Protein AF-F0T212-F1 (afdb_monomer_lite)

Secondary structure (DSSP, 8-state):
-HHHHHHHHHHHHHHHHHHTPPTTS---HHHHHHHHHHHHHHHHHHHHS-HHHHHHHHHHHHHHHHHHHHHHHHHHHHTTT-

pLDDT: mean 74.56, std 9.63, range [50.16, 88.62]

Foldseek 3Di:
DLVVQLVVQLVVQLVVLVVPDDPPDDDPVCCSNVVSNVVSVVVSVLVVDPPVVNVVVVVVVVVVVVVVVVVVVVVVVVVVVD

Sequence (82 aa):
MKLGIFFFYFIVLFFIFLSSRKKGKPLNLRIIIVLPALFALVLSLLSVIKLYVIYKILFVIIGAVLILFSYWQWKDKFRRWL

Organism: Syntrophobotulus glycolicus (strain DSM 8271 / FlGlyR) (NCBI:txid645991)

Radius of gyration: 17.9 Å; chains: 1; bounding box: 33×40×45 Å

Structure (mmCIF, N/CA/C/O backbone):
data_AF-F0T212-F1
#
_entry.id   AF-F0T212-F1
#
loop_
_atom_site.group_PDB
_atom_site.id
_atom_site.type_symbol
_atom_site.label_atom_id
_atom_site.label_alt_id
_atom_site.label_comp_id
_atom_site.label_asym_id
_atom_site.label_entity_id
_atom_site.label_seq_id
_atom_site.pdbx_PDB_ins_code
_atom_site.Cartn_x
_atom_site.Cartn_y
_atom_site.Cartn_z
_atom_site.occupancy
_atom_site.B_iso_or_equiv
_atom_site.auth_seq_id
_atom_site.auth_comp_id
_atom_site.auth_asym_id
_atom_site.auth_atom_id
_atom_site.pdbx_PDB_model_num
ATOM 1 N N . MET A 1 1 ? -9.892 11.094 14.759 1.00 57.94 1 MET A N 1
ATOM 2 C CA . MET A 1 1 ? -8.740 10.174 14.941 1.00 57.94 1 MET A CA 1
ATOM 3 C C . MET A 1 1 ? -8.324 9.362 13.699 1.00 57.94 1 MET A C 1
ATOM 5 O O . MET A 1 1 ? -7.220 8.844 13.720 1.00 57.94 1 MET A O 1
ATOM 9 N N . LYS A 1 2 ? -9.097 9.269 12.596 1.00 62.81 2 LYS A N 1
ATOM 10 C CA . LYS A 1 2 ? -8.692 8.473 11.405 1.00 62.81 2 LYS A CA 1
ATOM 11 C C . LYS A 1 2 ? -7.607 9.123 10.522 1.00 62.81 2 LYS A C 1
ATOM 13 O O . LYS A 1 2 ? -6.744 8.424 10.008 1.00 62.81 2 LYS A O 1
ATOM 18 N N . LEU A 1 3 ? -7.607 10.453 10.394 1.00 72.38 3 LEU A N 1
ATOM 19 C CA . LEU A 1 3 ? -6.613 11.180 9.585 1.00 72.38 3 LEU A CA 1
ATOM 20 C C . LEU A 1 3 ? -5.191 11.112 10.168 1.00 72.38 3 LEU A C 1
ATOM 22 O O . LEU A 1 3 ? -4.233 11.047 9.409 1.00 72.38 3 LEU A O 1
ATOM 26 N N . GLY A 1 4 ? -5.041 11.069 11.497 1.00 78.81 4 GLY A N 1
ATOM 27 C CA . GLY A 1 4 ? -3.720 11.004 12.140 1.00 78.81 4 GLY A CA 1
ATOM 28 C C . GLY A 1 4 ? -2.936 9.742 11.772 1.00 78.81 4 GLY A C 1
ATOM 29 O O . GLY A 1 4 ? -1.742 9.811 11.503 1.00 78.81 4 GLY A O 1
ATOM 30 N N . ILE A 1 5 ? -3.629 8.606 11.668 1.00 79.50 5 ILE A N 1
ATOM 31 C CA . ILE A 1 5 ? -3.045 7.321 11.257 1.00 79.50 5 ILE A CA 1
ATOM 32 C C . ILE A 1 5 ? -2.568 7.380 9.800 1.00 79.50 5 ILE A C 1
ATOM 34 O O . ILE A 1 5 ? -1.477 6.911 9.485 1.00 79.50 5 ILE A O 1
ATOM 38 N N . PHE A 1 6 ? -3.347 8.011 8.916 1.00 83.12 6 PHE A N 1
ATOM 39 C CA . PHE A 1 6 ? -2.940 8.234 7.529 1.00 83.12 6 PHE A CA 1
ATOM 40 C C . PHE A 1 6 ? -1.668 9.088 7.438 1.00 83.12 6 PHE A C 1
ATOM 42 O O . PHE A 1 6 ? -0.706 8.674 6.794 1.00 83.12 6 PHE A O 1
ATOM 49 N N . PHE A 1 7 ? -1.632 10.244 8.113 1.00 85.19 7 PHE A N 1
ATOM 50 C CA . PHE A 1 7 ? -0.462 11.129 8.090 1.00 85.19 7 PHE A CA 1
ATOM 51 C C . PHE A 1 7 ? 0.783 10.470 8.691 1.00 85.19 7 PHE A C 1
ATOM 53 O O . PHE A 1 7 ? 1.876 10.644 8.155 1.00 85.19 7 PHE A O 1
ATOM 60 N N . PHE A 1 8 ? 0.621 9.667 9.746 1.00 86.06 8 PHE A N 1
ATOM 61 C CA . PHE A 1 8 ? 1.711 8.894 10.335 1.00 86.06 8 PHE A CA 1
ATOM 62 C C . PHE A 1 8 ? 2.335 7.930 9.316 1.00 86.06 8 PHE A C 1
ATOM 64 O O . PHE A 1 8 ? 3.535 8.003 9.050 1.00 86.06 8 PHE A O 1
ATOM 71 N N . TYR A 1 9 ? 1.520 7.076 8.685 1.00 81.69 9 TYR A N 1
ATOM 72 C CA . TYR A 1 9 ? 2.019 6.145 7.670 1.00 81.69 9 TYR A CA 1
ATOM 73 C C . TYR A 1 9 ? 2.586 6.870 6.447 1.00 81.69 9 TYR A C 1
ATOM 75 O O . TYR A 1 9 ? 3.601 6.438 5.905 1.00 81.69 9 TYR A O 1
ATOM 83 N N . PHE A 1 10 ? 1.978 7.986 6.040 1.00 87.69 10 PHE A N 1
ATOM 84 C CA . PHE A 1 10 ? 2.451 8.790 4.918 1.00 87.69 10 PHE A CA 1
ATOM 85 C C . PHE A 1 10 ? 3.851 9.355 5.161 1.00 87.69 10 PHE A C 1
ATOM 87 O O . PHE A 1 10 ? 4.718 9.181 4.311 1.00 87.69 10 PHE A O 1
ATOM 94 N N . ILE A 1 11 ? 4.099 9.972 6.321 1.00 88.62 11 ILE A N 1
ATOM 95 C CA . ILE A 1 11 ? 5.409 10.547 6.661 1.00 88.62 11 ILE A CA 1
ATOM 96 C C . ILE A 1 11 ? 6.483 9.456 6.707 1.00 88.62 11 ILE A C 1
ATOM 98 O O . ILE A 1 11 ? 7.543 9.614 6.102 1.00 88.62 11 ILE A O 1
ATOM 102 N N . VAL A 1 12 ? 6.198 8.330 7.369 1.00 87.12 12 VAL A N 1
ATOM 103 C CA . VAL A 1 12 ? 7.137 7.202 7.463 1.00 87.12 12 VAL A CA 1
ATOM 104 C C . VAL A 1 12 ? 7.491 6.674 6.071 1.00 87.12 12 VAL A C 1
ATOM 106 O O . VAL A 1 12 ? 8.667 6.562 5.725 1.00 87.12 12 VAL A O 1
ATOM 109 N N . LEU A 1 13 ? 6.484 6.402 5.237 1.00 84.94 13 LEU A N 1
ATOM 110 C CA . LEU A 1 13 ? 6.693 5.900 3.879 1.00 84.94 13 LEU A CA 1
ATOM 111 C C . LEU A 1 13 ? 7.385 6.920 2.977 1.00 84.94 13 LEU A C 1
ATOM 113 O O . LEU A 1 13 ? 8.213 6.532 2.156 1.00 84.94 13 LEU A O 1
ATOM 117 N N . PHE A 1 14 ? 7.081 8.207 3.134 1.00 87.44 14 PHE A N 1
ATOM 118 C CA . PHE A 1 14 ? 7.720 9.278 2.382 1.00 87.44 14 PHE A CA 1
ATOM 119 C C . PHE A 1 14 ? 9.227 9.311 2.648 1.00 87.44 14 PHE A C 1
ATOM 121 O O . PHE A 1 14 ? 10.012 9.300 1.701 1.00 87.44 14 PHE A O 1
ATOM 128 N N . PHE A 1 15 ? 9.646 9.246 3.917 1.00 86.06 15 PHE A N 1
ATOM 129 C CA . PHE A 1 15 ? 11.065 9.177 4.276 1.00 86.06 15 PHE A CA 1
ATOM 130 C C . PHE A 1 15 ? 11.745 7.903 3.763 1.00 86.06 15 PHE A C 1
ATOM 132 O O . PHE A 1 15 ? 12.861 7.973 3.246 1.00 86.06 15 PHE A O 1
ATOM 139 N N . ILE A 1 16 ? 11.075 6.750 3.842 1.00 82.31 16 ILE A N 1
ATOM 140 C CA . ILE A 1 16 ? 11.602 5.482 3.315 1.00 82.31 16 ILE A CA 1
ATOM 141 C C . ILE A 1 16 ? 11.815 5.571 1.798 1.00 82.31 16 ILE A C 1
ATOM 143 O O . ILE A 1 16 ? 12.880 5.202 1.305 1.00 82.31 16 ILE A O 1
ATOM 147 N N . PHE A 1 17 ? 10.843 6.100 1.053 1.00 80.31 17 PHE A N 1
ATOM 148 C CA . PHE A 1 17 ? 10.950 6.273 -0.399 1.00 80.31 17 PHE A CA 1
ATOM 149 C C . PHE A 1 17 ? 12.009 7.302 -0.797 1.00 80.31 17 PHE A C 1
ATOM 151 O O . PHE A 1 17 ? 12.695 7.122 -1.806 1.00 80.31 17 PHE A O 1
ATOM 158 N N . LEU A 1 18 ? 12.168 8.360 -0.001 1.00 79.38 18 LEU A N 1
ATOM 159 C CA . LEU A 1 18 ? 13.210 9.359 -0.203 1.00 79.38 18 LEU A CA 1
ATOM 160 C C . LEU A 1 18 ? 14.609 8.766 0.039 1.00 79.38 18 LEU A C 1
ATOM 162 O O . LEU A 1 18 ? 15.529 9.044 -0.728 1.00 79.38 18 LEU A O 1
ATOM 166 N N . SER A 1 19 ? 14.749 7.908 1.055 1.00 78.94 19 SER A N 1
ATOM 167 C CA . SER A 1 19 ? 16.004 7.239 1.428 1.00 78.94 19 SER A CA 1
ATOM 168 C C . SER A 1 19 ? 16.382 6.085 0.485 1.00 78.94 19 SER A C 1
ATOM 170 O O . SER A 1 19 ? 17.541 5.935 0.110 1.00 78.94 19 SER A O 1
ATOM 172 N N . SER A 1 20 ? 15.401 5.314 -0.003 1.00 74.06 20 SER A N 1
ATOM 173 C CA . SER A 1 20 ? 15.591 4.183 -0.936 1.00 74.06 20 SER A CA 1
ATOM 174 C C . SER A 1 20 ? 16.004 4.612 -2.360 1.00 74.06 20 SER A C 1
ATOM 176 O O . SER A 1 20 ? 16.204 3.803 -3.272 1.00 74.06 20 SER A O 1
ATOM 178 N N . ARG A 1 21 ? 16.146 5.917 -2.586 1.00 70.75 21 ARG A N 1
ATOM 179 C CA . ARG A 1 21 ? 16.424 6.502 -3.890 1.00 70.75 21 ARG A CA 1
ATOM 180 C C . ARG A 1 21 ? 17.850 6.191 -4.357 1.00 70.75 21 ARG A C 1
ATOM 182 O O . ARG A 1 21 ? 18.832 6.596 -3.740 1.00 70.75 21 ARG A O 1
ATOM 189 N N . LYS A 1 22 ? 17.984 5.562 -5.530 1.00 67.31 22 LYS A N 1
ATOM 190 C CA . LYS A 1 22 ? 19.286 5.421 -6.205 1.00 67.31 22 LYS A CA 1
ATOM 191 C C . LYS A 1 22 ? 19.769 6.790 -6.704 1.00 67.31 22 LYS A C 1
ATOM 193 O O . LYS A 1 22 ? 19.106 7.419 -7.534 1.00 67.31 22 LYS A O 1
ATOM 198 N N . LYS A 1 23 ? 20.921 7.247 -6.201 1.00 59.53 23 LYS A N 1
ATOM 199 C CA . LYS A 1 23 ? 21.591 8.481 -6.651 1.00 59.53 23 LYS A CA 1
ATOM 200 C C . LYS A 1 23 ? 21.940 8.346 -8.145 1.00 59.53 23 LYS A C 1
ATOM 202 O O . LYS A 1 23 ? 22.548 7.355 -8.531 1.00 59.53 23 LYS A O 1
ATOM 207 N N . GLY A 1 24 ? 21.504 9.299 -8.979 1.00 64.12 24 GLY A N 1
ATOM 208 C CA . GLY A 1 24 ? 21.822 9.350 -10.419 1.00 64.12 24 GLY A CA 1
ATOM 209 C C . GLY A 1 24 ? 20.647 9.219 -11.403 1.00 64.12 24 GLY A C 1
ATOM 210 O O . GLY A 1 24 ? 20.860 9.375 -12.600 1.00 64.12 24 GLY A O 1
ATOM 211 N N . LYS A 1 25 ? 19.406 8.966 -10.950 1.00 66.94 25 LYS A N 1
ATOM 212 C CA . LYS A 1 25 ? 18.213 8.953 -11.830 1.00 66.94 25 LYS A CA 1
ATOM 213 C C . LYS A 1 25 ? 17.379 10.241 -11.722 1.00 66.94 25 LYS A C 1
ATOM 215 O O . LYS A 1 25 ? 17.238 10.770 -10.609 1.00 66.94 25 LYS A O 1
ATOM 220 N N . PRO A 1 26 ? 16.778 10.716 -12.837 1.00 68.19 26 PRO A N 1
ATOM 221 C CA . PRO A 1 26 ? 15.977 11.937 -12.861 1.00 68.19 26 PRO A CA 1
ATOM 222 C C . PRO A 1 26 ? 14.843 11.892 -11.834 1.00 68.19 26 PRO A C 1
ATOM 224 O O . PRO A 1 26 ? 14.265 10.841 -11.528 1.00 68.19 26 PRO A O 1
ATOM 227 N N . LEU A 1 27 ? 14.582 13.048 -11.226 1.00 66.06 27 LEU A N 1
ATOM 228 C CA . LEU A 1 27 ? 13.729 13.159 -10.054 1.00 66.06 27 LEU A CA 1
ATOM 229 C C . LEU A 1 27 ? 12.258 13.228 -10.444 1.00 66.06 27 LEU A C 1
ATOM 231 O O . LEU A 1 27 ? 11.710 14.301 -10.656 1.00 66.06 27 LEU A O 1
ATOM 235 N N . ASN A 1 28 ? 11.602 12.068 -10.535 1.00 75.06 28 ASN A N 1
ATOM 236 C CA . ASN A 1 28 ? 10.162 12.034 -10.760 1.00 75.06 28 ASN A CA 1
ATOM 237 C C . ASN A 1 28 ? 9.416 12.286 -9.437 1.00 75.06 28 ASN A C 1
ATOM 239 O O . ASN A 1 28 ? 9.015 11.353 -8.739 1.00 75.06 28 ASN A O 1
ATOM 243 N N . LEU A 1 29 ? 9.280 13.569 -9.083 1.00 74.56 29 LEU A N 1
ATOM 244 C CA . LEU A 1 29 ? 8.612 14.060 -7.868 1.00 74.56 29 LEU A CA 1
ATOM 245 C C . LEU A 1 29 ? 7.207 13.474 -7.695 1.00 74.56 29 LEU A C 1
ATOM 247 O O . LEU A 1 29 ? 6.819 13.127 -6.581 1.00 74.56 29 LEU A O 1
ATOM 251 N N . ARG A 1 30 ? 6.473 13.287 -8.802 1.00 76.31 30 ARG A N 1
ATOM 252 C CA . ARG A 1 30 ? 5.149 12.652 -8.783 1.00 76.31 30 ARG A CA 1
ATOM 253 C C . ARG A 1 30 ? 5.202 11.259 -8.172 1.00 76.31 30 ARG A C 1
ATOM 255 O O . ARG A 1 30 ? 4.390 10.955 -7.315 1.00 76.31 30 ARG A O 1
ATOM 262 N N . ILE A 1 31 ? 6.168 10.429 -8.556 1.00 76.50 31 ILE A N 1
ATOM 263 C CA . ILE A 1 31 ? 6.268 9.049 -8.058 1.00 76.50 31 ILE A CA 1
ATOM 264 C C . ILE A 1 31 ? 6.613 9.028 -6.565 1.00 76.50 31 ILE A C 1
ATOM 266 O O . ILE A 1 31 ? 6.045 8.234 -5.825 1.00 76.50 31 ILE A O 1
ATOM 270 N N . ILE A 1 32 ? 7.489 9.928 -6.113 1.00 79.19 32 ILE A N 1
ATOM 271 C CA . ILE A 1 32 ? 7.933 10.011 -4.710 1.00 79.19 32 ILE A CA 1
ATOM 272 C C . ILE A 1 32 ? 6.807 10.445 -3.771 1.00 79.19 32 ILE A C 1
ATOM 274 O O . ILE A 1 32 ? 6.845 10.115 -2.597 1.00 79.19 32 ILE A O 1
ATOM 278 N N . ILE A 1 33 ? 5.802 11.161 -4.269 1.00 80.38 33 ILE A N 1
ATOM 279 C CA . ILE A 1 33 ? 4.668 11.611 -3.455 1.00 80.38 33 ILE A CA 1
ATOM 280 C C . ILE A 1 33 ? 3.486 10.649 -3.606 1.00 80.38 33 ILE A C 1
ATOM 282 O O . ILE A 1 33 ? 2.870 10.257 -2.616 1.00 80.38 33 ILE A O 1
ATOM 286 N N . VAL A 1 34 ? 3.193 10.221 -4.837 1.00 82.06 34 VAL A N 1
ATOM 287 C CA . VAL A 1 34 ? 2.026 9.390 -5.152 1.00 82.06 34 VAL A CA 1
ATOM 288 C C . VAL A 1 34 ? 2.165 7.979 -4.585 1.00 82.06 34 VAL A C 1
ATOM 290 O O . VAL A 1 34 ? 1.191 7.485 -4.028 1.00 82.06 34 VAL A O 1
ATOM 293 N N . LEU A 1 35 ? 3.340 7.334 -4.661 1.00 80.38 35 LEU A N 1
ATOM 294 C CA . LEU A 1 35 ? 3.505 5.977 -4.111 1.00 80.38 35 LEU A CA 1
ATOM 295 C C . LEU A 1 35 ? 3.324 5.942 -2.587 1.00 80.38 35 LEU A C 1
ATOM 297 O O . LEU A 1 35 ? 2.510 5.142 -2.122 1.00 80.38 35 LEU A O 1
ATOM 301 N N . PRO A 1 36 ? 4.003 6.800 -1.801 1.00 84.88 36 PRO A N 1
ATOM 302 C CA . PRO A 1 36 ? 3.782 6.858 -0.360 1.00 84.88 36 PRO A CA 1
ATOM 303 C C . PRO A 1 36 ? 2.345 7.217 0.007 1.00 84.88 36 PRO A C 1
ATOM 305 O O . PRO A 1 36 ? 1.801 6.618 0.931 1.00 84.88 36 PRO A O 1
ATOM 308 N N . ALA A 1 37 ? 1.707 8.132 -0.733 1.00 84.12 37 ALA A N 1
ATOM 309 C CA . ALA A 1 37 ? 0.306 8.488 -0.518 1.00 84.12 37 ALA A CA 1
ATOM 310 C C . ALA A 1 37 ? -0.620 7.285 -0.725 1.00 84.12 37 ALA A C 1
ATOM 312 O O . ALA A 1 37 ? -1.447 7.012 0.139 1.00 84.12 37 ALA A O 1
ATOM 313 N N . LEU A 1 38 ? -0.449 6.536 -1.819 1.00 83.00 38 LEU A N 1
ATOM 314 C CA . LEU A 1 38 ? -1.239 5.339 -2.124 1.00 83.00 38 LEU A CA 1
ATOM 315 C C . LEU A 1 38 ? -1.057 4.249 -1.063 1.00 83.00 38 LEU A C 1
ATOM 317 O O . LEU A 1 38 ? -2.041 3.702 -0.568 1.00 83.00 38 LEU A O 1
ATOM 321 N N . PHE A 1 39 ? 0.188 3.968 -0.671 1.00 78.31 39 PHE A N 1
ATOM 322 C CA . PHE A 1 39 ? 0.482 2.967 0.355 1.00 78.31 39 PHE A CA 1
ATOM 323 C C . PHE A 1 39 ? -0.061 3.361 1.732 1.00 78.31 39 PHE A C 1
ATOM 325 O O . PHE A 1 39 ? -0.654 2.526 2.414 1.00 78.31 39 PHE A O 1
ATOM 332 N N . ALA A 1 40 ? 0.090 4.626 2.130 1.00 82.81 40 AL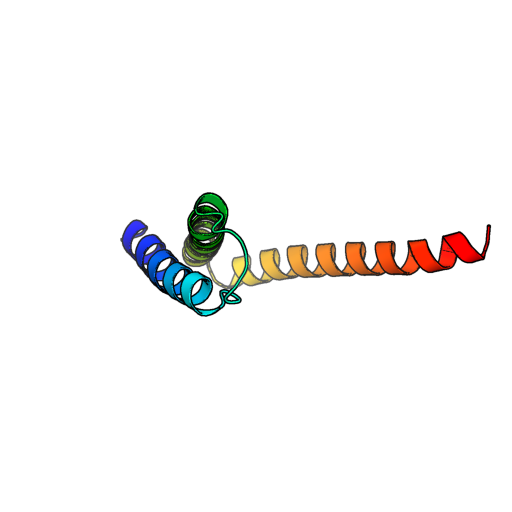A A N 1
ATOM 333 C CA . ALA A 1 40 ? -0.466 5.137 3.377 1.00 82.81 4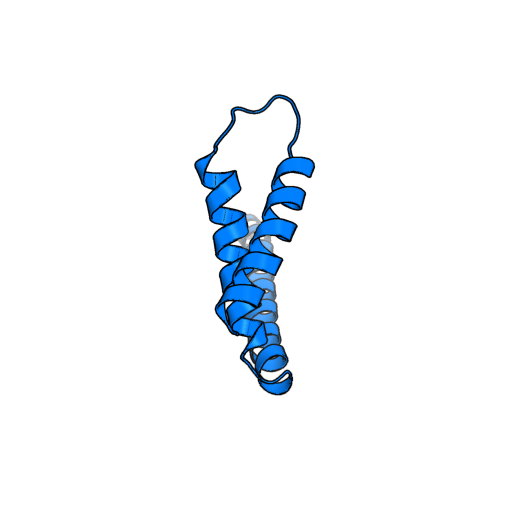0 ALA A CA 1
ATOM 334 C C . ALA A 1 40 ? -1.998 5.080 3.384 1.00 82.81 40 ALA A C 1
ATOM 336 O O . ALA A 1 40 ? -2.595 4.756 4.409 1.00 82.81 40 ALA A O 1
ATOM 337 N N . LEU A 1 41 ? -2.639 5.327 2.236 1.00 81.56 41 LEU A N 1
ATOM 338 C CA . LEU A 1 41 ? -4.087 5.198 2.079 1.00 81.56 41 LEU A CA 1
ATOM 339 C C . LEU A 1 41 ? -4.530 3.753 2.314 1.00 81.56 41 LEU A C 1
ATOM 341 O O . LEU A 1 41 ? -5.393 3.515 3.159 1.00 81.56 41 LEU A O 1
ATOM 345 N N . VAL A 1 42 ? -3.881 2.793 1.650 1.00 79.88 42 VAL A N 1
ATOM 346 C CA . VAL A 1 42 ? -4.158 1.358 1.814 1.00 79.88 42 VAL A CA 1
ATOM 347 C C . VAL A 1 42 ? -3.946 0.921 3.266 1.00 79.88 42 VAL A C 1
ATOM 349 O O . VAL A 1 42 ? -4.838 0.313 3.851 1.00 79.88 42 VAL A O 1
ATOM 352 N N . LEU A 1 43 ? -2.822 1.286 3.887 1.00 79.88 43 LEU A N 1
ATOM 353 C CA . LEU A 1 43 ? -2.535 0.965 5.291 1.00 79.88 43 LEU A CA 1
ATOM 354 C C . LEU A 1 43 ? -3.549 1.592 6.254 1.00 79.88 43 LEU A C 1
ATOM 356 O O . LEU A 1 43 ? -3.994 0.935 7.194 1.00 79.88 43 LEU A O 1
ATOM 360 N N . SER A 1 44 ? -3.956 2.839 6.011 1.00 75.75 44 SER A N 1
ATOM 361 C CA . SER A 1 44 ? -4.957 3.515 6.841 1.00 75.75 44 SER A CA 1
ATOM 362 C C . SER A 1 44 ? -6.338 2.865 6.720 1.00 75.75 44 SER A C 1
ATOM 364 O O . SER A 1 44 ? -7.040 2.732 7.721 1.00 75.75 44 SER A O 1
ATOM 366 N N . LEU A 1 45 ? -6.708 2.399 5.522 1.00 73.00 45 LEU A N 1
ATOM 367 C CA . LEU A 1 45 ? -7.943 1.654 5.287 1.00 73.00 45 LEU A CA 1
ATOM 368 C C . LEU A 1 45 ? -7.894 0.291 5.979 1.00 73.00 45 LEU A C 1
ATOM 370 O O . LEU A 1 45 ? -8.858 -0.081 6.647 1.00 73.00 45 LEU A O 1
ATOM 374 N N . LEU A 1 46 ? -6.758 -0.411 5.899 1.00 69.38 46 LEU A N 1
ATOM 375 C CA . LEU A 1 46 ? -6.538 -1.650 6.645 1.00 69.38 46 LEU A CA 1
ATOM 376 C C . LEU A 1 46 ? -6.653 -1.417 8.156 1.00 69.38 46 LEU A C 1
ATOM 378 O O . LEU A 1 46 ? -7.279 -2.219 8.833 1.00 69.38 46 LEU A O 1
ATOM 382 N N . SER A 1 47 ? -6.138 -0.306 8.688 1.00 68.88 47 SER A N 1
ATOM 383 C CA . SER A 1 47 ? -6.191 -0.009 10.127 1.00 68.88 47 SER A CA 1
ATOM 384 C C . SER A 1 47 ? -7.614 0.136 10.688 1.00 68.88 47 SER A C 1
ATOM 386 O O . SER A 1 47 ? -7.809 -0.063 11.88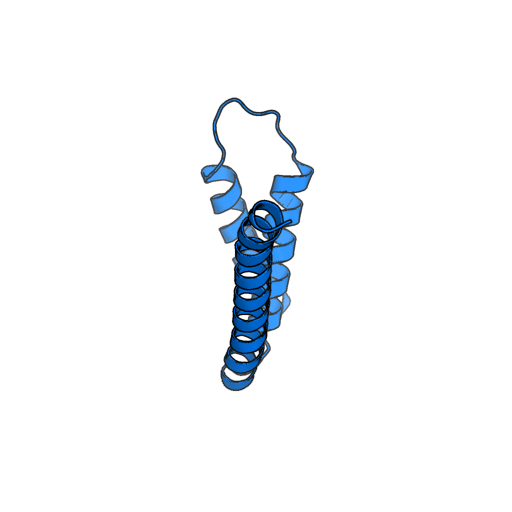6 1.00 68.88 47 SER A O 1
ATOM 388 N N . VAL A 1 48 ? -8.606 0.483 9.861 1.00 65.75 48 VAL A N 1
ATOM 389 C CA . VAL A 1 48 ? -10.017 0.597 10.282 1.00 65.75 48 VAL A CA 1
ATOM 390 C C . VAL A 1 48 ? -10.709 -0.771 10.320 1.00 65.75 48 VAL A C 1
ATOM 392 O O . VAL A 1 48 ? -11.726 -0.953 10.991 1.00 65.75 48 VAL A O 1
ATOM 395 N N . ILE A 1 49 ? -10.162 -1.746 9.604 1.00 64.44 49 ILE A N 1
ATOM 396 C CA . ILE A 1 49 ? -10.749 -3.061 9.414 1.00 64.44 49 ILE A CA 1
ATOM 397 C C . ILE A 1 49 ? -10.264 -3.980 10.548 1.00 64.44 49 ILE A C 1
ATOM 399 O O . ILE A 1 49 ? -9.067 -4.116 10.782 1.00 64.44 49 ILE A O 1
ATOM 403 N N . LYS A 1 50 ? -11.185 -4.634 11.277 1.00 64.00 50 LYS A N 1
ATOM 404 C CA . LYS A 1 50 ? -10.821 -5.637 12.303 1.00 64.00 50 LYS A CA 1
ATOM 405 C C . LYS A 1 50 ? -9.860 -6.666 11.690 1.00 64.00 50 LYS A C 1
ATOM 407 O O . LYS A 1 50 ? -10.133 -7.151 10.594 1.00 64.00 50 LYS A O 1
ATOM 412 N N . LEU A 1 51 ? -8.794 -7.041 12.411 1.00 62.78 51 LEU A N 1
ATOM 413 C CA . LEU A 1 51 ? -7.734 -7.971 11.965 1.00 62.78 51 LEU A CA 1
ATOM 414 C C . LEU A 1 51 ? -8.263 -9.186 11.181 1.00 62.78 51 LEU A C 1
ATOM 416 O O . LEU A 1 51 ? -7.717 -9.542 10.143 1.00 62.78 51 LEU A O 1
ATOM 420 N N . TYR A 1 52 ? -9.391 -9.757 11.610 1.00 61.47 52 TYR A N 1
ATOM 421 C CA . TYR A 1 52 ? -10.070 -10.868 10.932 1.00 61.47 52 TYR A CA 1
ATOM 422 C C . TYR A 1 52 ? -10.407 -10.626 9.451 1.00 61.47 52 TYR A C 1
ATOM 424 O O . TYR A 1 52 ? -10.353 -11.547 8.640 1.00 61.47 52 TYR A O 1
ATOM 432 N N . VAL A 1 53 ? -10.772 -9.401 9.085 1.00 64.94 53 VAL A N 1
ATOM 433 C CA . VAL A 1 53 ? -11.110 -9.024 7.708 1.00 64.94 53 VAL A CA 1
ATOM 434 C C . VAL A 1 53 ? -9.849 -8.611 6.937 1.00 64.94 53 VAL A C 1
ATOM 436 O O . VAL A 1 53 ? -9.762 -8.908 5.747 1.00 64.94 53 VAL A O 1
ATOM 439 N N . ILE A 1 54 ? -8.828 -8.051 7.608 1.00 70.62 54 ILE A N 1
ATOM 440 C CA . ILE A 1 54 ? -7.501 -7.808 7.007 1.00 70.62 54 ILE A CA 1
ATOM 441 C C . ILE A 1 54 ? -6.903 -9.116 6.490 1.00 70.62 54 ILE A C 1
ATOM 443 O O . ILE A 1 54 ? -6.502 -9.169 5.332 1.00 70.62 54 ILE A O 1
ATOM 447 N N . TYR A 1 55 ? -6.885 -10.179 7.303 1.00 69.25 55 TYR A N 1
ATOM 448 C CA . TYR A 1 55 ? -6.331 -11.471 6.882 1.00 69.25 55 TYR A CA 1
ATOM 449 C C . TYR A 1 55 ? -7.068 -12.052 5.673 1.00 69.25 55 TYR A C 1
ATOM 451 O O . TYR A 1 55 ? -6.421 -12.567 4.766 1.00 69.25 55 TYR A O 1
ATOM 459 N N . LYS A 1 56 ? -8.400 -11.912 5.609 1.00 71.12 56 LYS A N 1
ATOM 460 C CA . LYS A 1 56 ? -9.190 -12.351 4.446 1.00 71.12 56 LYS A CA 1
ATOM 461 C C . LYS A 1 56 ? -8.818 -11.580 3.179 1.00 71.12 56 LYS A C 1
ATOM 463 O O . LYS A 1 56 ? -8.620 -12.193 2.136 1.00 71.12 56 LYS A O 1
ATOM 468 N N . ILE A 1 57 ? -8.683 -10.257 3.266 1.00 80.12 57 ILE A N 1
ATOM 469 C CA . ILE A 1 57 ? -8.308 -9.414 2.120 1.00 80.12 57 ILE A CA 1
ATOM 470 C C . ILE A 1 57 ? -6.866 -9.701 1.682 1.00 80.12 57 ILE A C 1
ATOM 472 O O . ILE A 1 57 ? -6.615 -9.874 0.491 1.00 80.12 57 ILE A O 1
ATOM 476 N N . LEU A 1 58 ? -5.927 -9.811 2.629 1.00 78.69 58 LEU A N 1
ATOM 477 C CA . LEU A 1 58 ? -4.533 -10.154 2.333 1.00 78.69 58 LEU A CA 1
ATOM 478 C C . LEU A 1 58 ? -4.432 -11.513 1.642 1.00 78.69 58 LEU A C 1
ATOM 480 O O . LEU A 1 58 ? -3.709 -11.644 0.661 1.00 78.69 58 LEU A O 1
ATOM 484 N N . PHE A 1 59 ? -5.178 -12.505 2.130 1.00 77.06 59 PHE A N 1
ATOM 485 C CA . PHE A 1 59 ? -5.208 -13.843 1.551 1.00 77.06 59 PHE A CA 1
ATOM 486 C C . PHE A 1 59 ? -5.684 -13.818 0.094 1.00 77.06 59 PHE A C 1
ATOM 488 O O . PHE A 1 59 ? -5.064 -14.439 -0.766 1.00 77.06 59 PHE A O 1
ATOM 495 N N . VAL A 1 60 ? -6.728 -13.037 -0.208 1.00 82.19 60 VAL A N 1
ATOM 496 C CA . VAL A 1 60 ? -7.232 -12.864 -1.579 1.00 82.19 60 VAL A CA 1
ATOM 497 C C . VAL A 1 60 ? -6.206 -12.161 -2.473 1.00 82.19 60 VAL A C 1
ATOM 499 O O . VAL A 1 60 ? -5.963 -12.618 -3.587 1.00 82.19 60 VAL A O 1
ATOM 502 N N . ILE A 1 61 ? -5.566 -11.089 -1.995 1.00 85.50 61 ILE A N 1
ATOM 503 C CA . ILE A 1 61 ? -4.560 -10.345 -2.772 1.00 85.50 61 ILE A CA 1
ATOM 504 C C . ILE A 1 61 ? -3.331 -11.218 -3.045 1.00 85.50 61 ILE A C 1
ATOM 506 O O . ILE A 1 61 ? -2.876 -11.298 -4.183 1.00 85.50 61 ILE A O 1
ATOM 510 N N . ILE A 1 62 ? -2.807 -11.897 -2.023 1.00 83.25 62 ILE A N 1
ATOM 511 C CA . ILE A 1 62 ? -1.648 -12.787 -2.157 1.00 83.25 62 ILE A CA 1
ATOM 512 C C . ILE A 1 62 ? -1.988 -13.955 -3.086 1.00 83.25 62 ILE A C 1
ATOM 514 O O . ILE A 1 62 ? -1.205 -14.257 -3.983 1.00 83.25 62 ILE A O 1
ATOM 518 N N . GLY A 1 63 ? -3.169 -14.561 -2.932 1.00 86.81 63 GLY A N 1
ATOM 519 C CA . GLY A 1 63 ? -3.654 -15.607 -3.829 1.00 86.81 63 GLY A CA 1
ATOM 520 C C . GLY A 1 63 ? -3.732 -15.133 -5.281 1.00 86.81 63 GLY A C 1
ATOM 521 O O . GLY A 1 63 ? -3.214 -15.800 -6.172 1.00 86.81 63 GLY A O 1
ATOM 522 N N . ALA A 1 64 ? -4.290 -13.945 -5.525 1.00 85.31 64 ALA A N 1
ATOM 523 C CA . ALA A 1 64 ? -4.371 -13.366 -6.864 1.00 85.31 64 ALA A CA 1
ATOM 524 C C . ALA A 1 64 ? -2.984 -13.091 -7.468 1.00 85.31 64 ALA A C 1
ATOM 526 O O 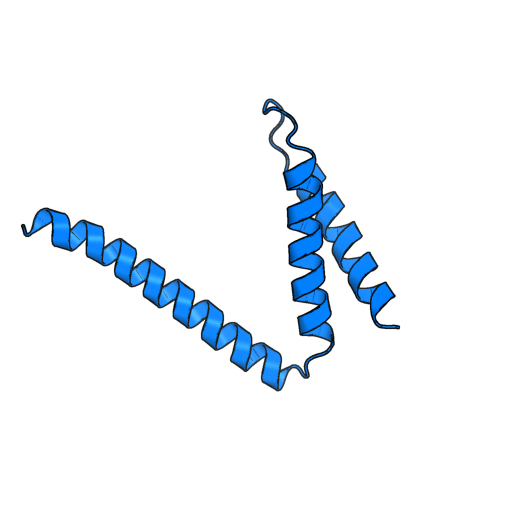. ALA A 1 64 ? -2.750 -13.404 -8.634 1.00 85.31 64 ALA A O 1
ATOM 527 N N . VAL A 1 65 ? -2.045 -12.558 -6.678 1.00 88.50 65 VAL A N 1
ATOM 528 C CA . VAL A 1 65 ? -0.663 -12.315 -7.119 1.00 88.50 65 VAL A CA 1
ATOM 529 C C . VAL A 1 65 ? 0.048 -13.627 -7.443 1.00 88.50 65 VAL A C 1
ATOM 531 O O . VAL A 1 65 ? 0.707 -13.705 -8.476 1.00 88.50 65 VAL A O 1
ATOM 534 N N . LEU A 1 66 ? -0.110 -14.664 -6.613 1.00 83.94 66 LEU A N 1
ATOM 535 C CA . LEU A 1 66 ? 0.464 -15.990 -6.856 1.00 83.94 66 LEU A CA 1
ATOM 536 C C . LEU A 1 66 ? -0.095 -16.621 -8.133 1.00 83.94 66 LEU A C 1
ATOM 538 O O . LEU A 1 66 ? 0.673 -17.149 -8.932 1.00 83.94 66 LEU A O 1
ATOM 542 N N . ILE A 1 67 ? -1.406 -16.518 -8.360 1.00 85.12 67 ILE A N 1
ATOM 543 C CA . ILE A 1 67 ? -2.049 -17.000 -9.588 1.00 85.12 67 ILE A CA 1
ATOM 544 C C . ILE A 1 67 ? -1.523 -16.232 -10.803 1.00 85.12 67 ILE A C 1
ATOM 546 O O . ILE A 1 67 ? -1.161 -16.856 -11.798 1.00 85.12 67 ILE A O 1
ATOM 550 N N . LEU A 1 68 ? -1.415 -14.900 -10.726 1.00 80.69 68 LEU A N 1
ATOM 551 C CA . LEU A 1 68 ? -0.842 -14.095 -11.808 1.00 80.69 68 LEU A CA 1
ATOM 552 C C . LEU A 1 68 ? 0.609 -14.480 -12.096 1.00 80.69 68 LEU A C 1
ATOM 554 O O . LEU A 1 68 ? 0.964 -14.655 -13.258 1.00 80.69 68 LEU A O 1
ATOM 558 N N . PHE A 1 69 ? 1.439 -14.628 -11.061 1.00 73.31 69 PHE A N 1
ATOM 559 C CA . PHE A 1 69 ? 2.833 -15.046 -11.204 1.00 73.31 69 PHE A CA 1
ATOM 560 C C . PHE A 1 69 ? 2.939 -16.438 -11.818 1.00 73.31 69 PHE A C 1
ATOM 562 O O . PHE A 1 69 ? 3.741 -16.643 -12.725 1.00 73.31 69 PHE A O 1
ATOM 569 N N . SER A 1 70 ? 2.105 -17.373 -11.365 1.00 78.75 70 SER A N 1
ATOM 570 C CA . SER A 1 70 ? 2.055 -18.733 -11.895 1.00 78.75 70 SER A CA 1
ATOM 571 C C . SER A 1 70 ? 1.624 -18.734 -13.365 1.00 78.75 70 SER A C 1
ATOM 573 O O . SER A 1 70 ? 2.268 -19.369 -14.196 1.00 78.75 70 SER A O 1
ATOM 575 N N . TYR A 1 71 ? 0.626 -17.923 -13.727 1.00 77.69 71 TYR A N 1
ATOM 576 C CA . TYR A 1 71 ? 0.196 -17.733 -15.113 1.00 77.69 71 TYR A CA 1
ATOM 577 C C . TYR A 1 71 ? 1.287 -17.090 -15.982 1.00 77.69 71 TYR A C 1
ATOM 579 O O . TYR A 1 71 ? 1.480 -17.475 -17.135 1.00 77.69 71 TYR A O 1
ATOM 587 N N . TRP A 1 72 ? 2.044 -16.136 -15.434 1.00 70.88 72 TRP A N 1
ATOM 588 C CA . TRP A 1 72 ? 3.164 -15.509 -16.136 1.00 70.88 72 TRP A CA 1
ATOM 589 C C . TRP A 1 72 ? 4.332 -16.479 -16.339 1.00 70.88 72 TRP A C 1
ATOM 591 O O . TRP A 1 72 ? 4.873 -16.550 -17.438 1.00 70.88 72 TRP A O 1
ATOM 601 N N . GLN A 1 73 ? 4.657 -17.296 -15.334 1.00 69.19 73 GLN A N 1
ATOM 602 C CA . GLN A 1 73 ? 5.642 -18.374 -15.459 1.00 69.19 73 GLN A CA 1
ATOM 603 C C . GLN A 1 73 ? 5.202 -19.444 -16.466 1.00 69.19 73 GLN A C 1
ATOM 605 O O . GLN A 1 73 ? 6.031 -20.001 -17.188 1.00 69.19 73 GLN A O 1
ATOM 610 N N . TRP A 1 74 ? 3.899 -19.728 -16.548 1.00 62.03 74 TRP A N 1
ATOM 611 C CA . TRP A 1 74 ? 3.374 -20.675 -17.528 1.00 62.03 74 TRP A CA 1
ATOM 612 C C . TRP A 1 74 ? 3.389 -20.129 -18.953 1.00 62.03 74 TRP A C 1
ATOM 614 O O . TRP A 1 74 ? 3.620 -20.906 -19.880 1.00 62.03 74 TRP A O 1
ATOM 624 N N . LYS A 1 75 ? 3.230 -18.812 -19.143 1.00 57.62 75 LYS A N 1
ATOM 625 C CA . LYS A 1 75 ? 3.370 -18.171 -20.461 1.00 57.62 75 LYS A CA 1
ATOM 626 C C . LYS A 1 75 ? 4.735 -18.447 -21.100 1.00 57.62 75 LYS A C 1
ATOM 628 O O . LYS A 1 75 ? 4.781 -18.763 -22.286 1.00 57.62 75 LYS A O 1
ATOM 633 N N . ASP A 1 76 ? 5.821 -18.419 -20.328 1.00 59.94 76 ASP A N 1
ATOM 634 C CA . ASP A 1 76 ? 7.174 -18.705 -20.837 1.00 59.94 76 ASP A CA 1
ATOM 635 C C . ASP A 1 76 ? 7.424 -20.193 -21.142 1.00 59.94 76 ASP A C 1
ATOM 637 O O . ASP A 1 76 ? 8.340 -20.536 -21.899 1.00 59.94 76 ASP A O 1
ATOM 641 N N . LYS A 1 77 ? 6.615 -21.092 -20.564 1.00 59.56 77 LYS A N 1
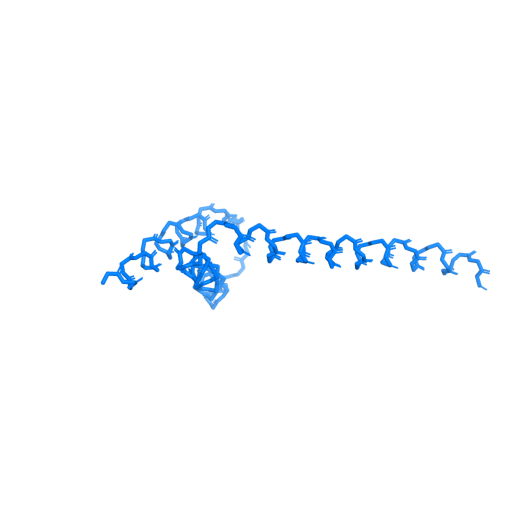ATOM 642 C CA . LYS A 1 77 ? 6.606 -22.523 -20.906 1.00 59.56 77 LYS A CA 1
ATOM 643 C C . LYS A 1 77 ? 5.760 -22.802 -22.148 1.00 59.56 77 LYS A C 1
ATOM 645 O O . LYS A 1 77 ? 6.220 -23.528 -23.022 1.00 59.56 77 LYS A O 1
ATOM 650 N N . PHE A 1 78 ? 4.582 -22.189 -22.265 1.00 59.06 78 PHE A N 1
ATOM 651 C CA . PHE A 1 78 ? 3.706 -22.347 -23.432 1.00 59.06 78 PHE A CA 1
ATOM 652 C C . PHE A 1 78 ? 4.335 -21.800 -24.720 1.00 59.06 78 PHE A C 1
ATOM 654 O O . PHE A 1 78 ? 4.181 -22.405 -25.772 1.00 59.06 78 PHE A O 1
ATOM 661 N N . ARG A 1 79 ? 5.123 -20.718 -24.638 1.00 56.97 79 ARG A N 1
ATOM 662 C CA . ARG A 1 79 ? 5.837 -20.137 -25.791 1.00 56.97 79 ARG A CA 1
ATOM 663 C C . ARG A 1 79 ? 6.979 -21.003 -26.342 1.00 56.97 79 ARG A C 1
ATOM 665 O O . ARG A 1 79 ? 7.504 -20.695 -27.399 1.00 56.97 79 ARG A O 1
ATOM 672 N N . ARG A 1 80 ? 7.411 -22.029 -25.601 1.00 58.31 80 ARG A N 1
ATOM 673 C CA . ARG A 1 80 ? 8.427 -23.005 -26.039 1.00 58.31 80 ARG A CA 1
ATOM 674 C C . ARG A 1 80 ? 7.823 -24.305 -26.570 1.00 58.31 80 ARG A C 1
ATOM 676 O O . ARG A 1 80 ? 8.565 -25.145 -27.061 1.00 58.31 8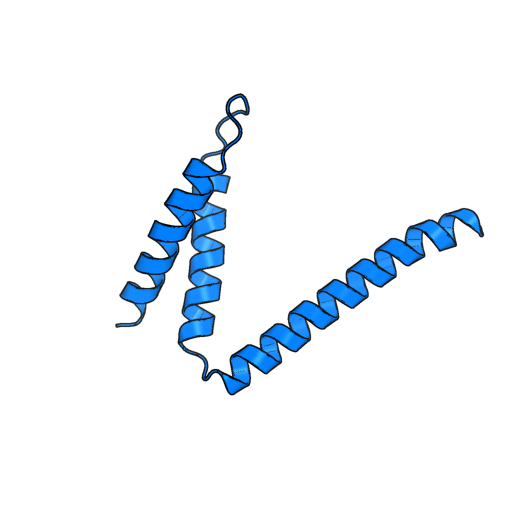0 ARG A O 1
ATOM 683 N N . TRP A 1 81 ? 6.512 -24.481 -26.418 1.00 56.06 81 TRP A N 1
ATOM 684 C CA . TRP A 1 81 ? 5.770 -25.670 -26.843 1.00 56.06 81 TRP A CA 1
ATOM 685 C C . TRP A 1 81 ? 4.938 -25.439 -28.114 1.00 56.06 81 TRP A C 1
ATOM 687 O O . TRP A 1 81 ? 4.351 -26.388 -28.625 1.00 56.06 81 TRP A O 1
ATOM 697 N N . LEU A 1 82 ? 4.887 -24.195 -28.600 1.00 50.16 82 LEU A N 1
ATOM 698 C CA . LEU A 1 82 ? 4.213 -23.747 -29.820 1.00 50.16 82 LEU A CA 1
ATOM 699 C C . LEU A 1 82 ? 5.274 -23.187 -30.768 1.00 50.16 82 LEU A C 1
ATOM 701 O O . LEU A 1 82 ? 5.214 -23.517 -31.969 1.00 50.16 82 LEU A O 1
#